Protein AF-A0A3A9WUN8-F1 (afdb_monomer)

Sequence (66 aa):
MRARITLDGRKNVETTKGFPIIIYVTKNKKEKPIRTGYFSKKKDWDNSNALPKKSHPDYIGLVNYL

Solvent-accessible surface area (backbone atoms only — not comparable to full-atom values): 3988 Å² total; per-residue (Å²): 122,49,77,46,55,41,63,54,80,57,87,89,52,67,47,101,71,24,20,42,36,31,38,35,41,34,51,94,95,43,75,44,82,40,77,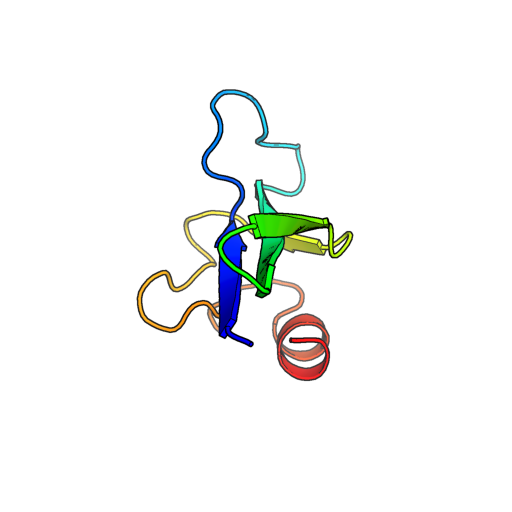70,86,46,59,43,39,77,90,27,43,35,82,88,77,49,38,69,29,87,79,28,96,55,32,68,66,51,63,76,70,109

Foldseek 3Di:
DDKAKAFDPDPPQQDPQGTWIWIWDDDPNDTDTDTPVDHDHPVQADPVVSAGHPPTPCRPVRVVVD

Mean predicted aligned error: 4.37 Å

pLDDT: mean 87.62, std 5.06, range [65.88, 92.5]

Nearest PDB structures (foldseek):
  8bi2-assembly1_A  TM=4.167E-01  e=2.346E+00  Homo sapiens
  4xg3-assembly2_B  TM=3.824E-01  e=2.204E+00  Homo sapiens
  4yjp-assembly1_A  TM=4.015E-01  e=2.829E+00  Homo sapiens
  6zcq-assembly1_A  TM=3.937E-01  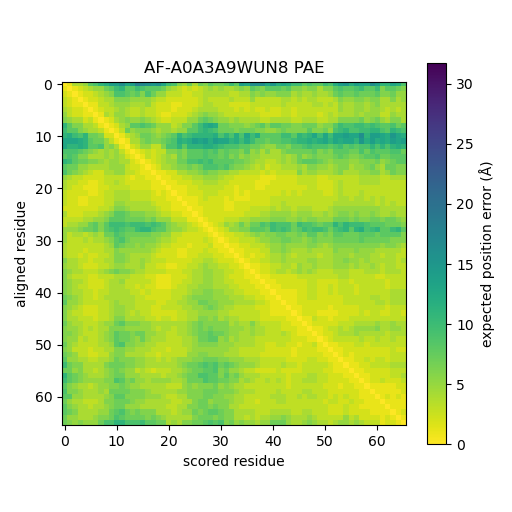e=2.829E+00  Homo sapiens
  4yju-assembly1_A  TM=3.889E-01  e=3.411E+00  Homo sapiens

Structure (mmCIF, N/CA/C/O backbone):
data_AF-A0A3A9WUN8-F1
#
_entry.id   AF-A0A3A9WUN8-F1
#
loop_
_atom_site.group_PDB
_atom_site.id
_atom_site.type_symbol
_atom_site.label_atom_id
_atom_site.label_alt_id
_atom_site.label_comp_id
_atom_site.label_asym_id
_atom_site.label_entity_id
_atom_site.label_seq_id
_atom_site.pdbx_PDB_ins_code
_atom_site.Cartn_x
_atom_site.Cartn_y
_atom_site.Cartn_z
_atom_site.occupancy
_atom_site.B_iso_or_equiv
_atom_site.auth_seq_id
_atom_site.auth_comp_id
_atom_site.auth_asym_id
_atom_site.auth_atom_id
_atom_site.pdbx_PDB_model_num
ATOM 1 N N . MET A 1 1 ? -18.521 -0.888 9.218 1.00 75.12 1 MET A N 1
ATOM 2 C CA . MET A 1 1 ? -17.047 -1.004 9.136 1.00 75.12 1 MET A CA 1
ATOM 3 C C . MET A 1 1 ? -16.630 -0.336 7.837 1.00 75.12 1 MET A C 1
ATOM 5 O O . MET A 1 1 ? -17.359 -0.489 6.869 1.00 75.12 1 MET A O 1
ATOM 9 N N . ARG A 1 2 ? -15.568 0.473 7.822 1.00 84.69 2 ARG A N 1
ATOM 10 C CA . ARG A 1 2 ? -15.072 1.126 6.595 1.00 84.69 2 ARG A CA 1
ATOM 11 C C . ARG A 1 2 ? -13.590 0.811 6.439 1.00 84.69 2 ARG A C 1
ATOM 13 O O . ARG A 1 2 ? -12.888 0.823 7.445 1.00 84.69 2 ARG A O 1
ATOM 20 N N . ALA A 1 3 ? -13.143 0.532 5.221 1.00 85.38 3 ALA A N 1
ATOM 21 C CA . ALA A 1 3 ? -11.736 0.331 4.901 1.00 85.38 3 ALA A CA 1
ATOM 22 C C . ALA A 1 3 ? -11.299 1.368 3.860 1.00 85.38 3 ALA A C 1
ATOM 24 O O . ALA A 1 3 ? -12.080 1.717 2.977 1.00 85.38 3 ALA A O 1
ATOM 25 N N . ARG A 1 4 ? -10.074 1.880 3.985 1.00 89.06 4 ARG A N 1
ATOM 26 C CA . ARG A 1 4 ? -9.449 2.786 3.017 1.00 89.06 4 ARG A CA 1
ATOM 27 C C . ARG A 1 4 ? -8.030 2.319 2.744 1.00 89.06 4 ARG A C 1
ATOM 29 O O . ARG A 1 4 ? -7.256 2.157 3.681 1.00 89.06 4 ARG A O 1
ATOM 36 N N . ILE A 1 5 ? -7.689 2.162 1.474 1.00 90.31 5 ILE A N 1
ATOM 37 C CA . ILE A 1 5 ? -6.356 1.760 1.026 1.00 90.31 5 ILE A CA 1
ATOM 38 C C . ILE A 1 5 ? -5.623 3.020 0.565 1.00 90.31 5 ILE A C 1
ATOM 40 O O . ILE A 1 5 ? -6.203 3.870 -0.105 1.00 90.31 5 ILE A O 1
ATOM 44 N N . THR A 1 6 ? -4.370 3.197 0.968 1.00 91.19 6 THR A N 1
ATOM 45 C CA . THR A 1 6 ? -3.540 4.318 0.508 1.00 91.19 6 THR A CA 1
ATOM 46 C C . THR A 1 6 ? -2.065 4.000 0.703 1.00 91.19 6 THR A C 1
ATOM 48 O O . THR A 1 6 ? -1.699 3.145 1.509 1.00 91.19 6 THR A O 1
ATOM 51 N N . LEU A 1 7 ? -1.201 4.733 0.006 1.00 90.38 7 LEU A N 1
ATOM 52 C CA . LEU A 1 7 ? 0.209 4.806 0.369 1.00 90.38 7 LEU A CA 1
ATOM 53 C C . LEU A 1 7 ? 0.371 5.521 1.712 1.00 90.38 7 LEU A C 1
ATOM 55 O O . LEU A 1 7 ? -0.367 6.469 2.006 1.00 90.38 7 LEU A O 1
ATOM 59 N N . ASP A 1 8 ? 1.350 5.092 2.506 1.00 85.94 8 ASP A N 1
ATOM 60 C CA . ASP A 1 8 ? 1.751 5.820 3.707 1.00 85.94 8 ASP A CA 1
ATOM 61 C C . ASP A 1 8 ? 2.332 7.183 3.309 1.00 85.94 8 ASP A C 1
ATOM 63 O O . ASP A 1 8 ? 3.426 7.283 2.757 1.00 85.94 8 ASP A O 1
ATOM 67 N N . GLY A 1 9 ? 1.571 8.245 3.562 1.00 74.25 9 GLY A N 1
ATOM 68 C CA . GLY A 1 9 ? 1.953 9.619 3.239 1.00 74.25 9 GLY A CA 1
ATOM 69 C C . GLY A 1 9 ? 2.850 10.288 4.283 1.00 74.25 9 GLY A C 1
ATOM 70 O O . GLY A 1 9 ? 3.133 11.480 4.153 1.00 74.25 9 GLY A O 1
ATOM 71 N N . ARG A 1 10 ? 3.268 9.580 5.341 1.00 79.25 10 ARG A N 1
ATOM 72 C CA . ARG A 1 10 ? 4.149 10.142 6.374 1.00 79.25 10 ARG A CA 1
ATOM 73 C C . ARG A 1 10 ? 5.508 10.534 5.778 1.00 79.25 10 ARG A C 1
ATOM 75 O O . ARG A 1 10 ? 6.074 9.827 4.942 1.00 79.25 10 ARG A O 1
ATOM 82 N N . LYS A 1 11 ? 6.058 11.668 6.232 1.00 65.88 11 LYS A N 1
ATOM 83 C CA . LYS A 1 11 ? 7.420 12.097 5.864 1.00 65.88 11 LYS A CA 1
ATOM 84 C C . LYS A 1 11 ? 8.429 11.015 6.283 1.00 65.88 11 LYS A C 1
ATOM 86 O O . LYS A 1 11 ? 8.319 10.478 7.381 1.00 65.88 11 LYS A O 1
ATOM 91 N N . ASN A 1 12 ? 9.401 10.728 5.412 1.00 71.00 12 ASN A N 1
ATOM 92 C CA . ASN A 1 12 ? 10.501 9.767 5.610 1.00 71.00 12 ASN A CA 1
ATOM 93 C C . ASN A 1 12 ? 10.117 8.273 5.651 1.00 71.00 12 ASN A C 1
ATOM 95 O O . ASN A 1 12 ? 10.890 7.464 6.153 1.00 71.00 12 ASN A O 1
ATOM 99 N N . VAL A 1 13 ? 8.951 7.887 5.121 1.00 80.88 13 VAL A N 1
ATOM 100 C CA . VAL A 1 13 ? 8.543 6.466 5.029 1.00 80.88 13 VAL A CA 1
ATOM 101 C C . VAL A 1 13 ? 8.842 5.853 3.653 1.00 80.88 13 VAL A C 1
ATOM 103 O O . VAL A 1 13 ? 8.665 4.656 3.434 1.00 80.88 13 VAL A O 1
ATOM 106 N N . GLU A 1 14 ? 9.340 6.659 2.717 1.00 83.44 14 GLU A N 1
ATOM 107 C CA . GLU A 1 14 ? 9.782 6.163 1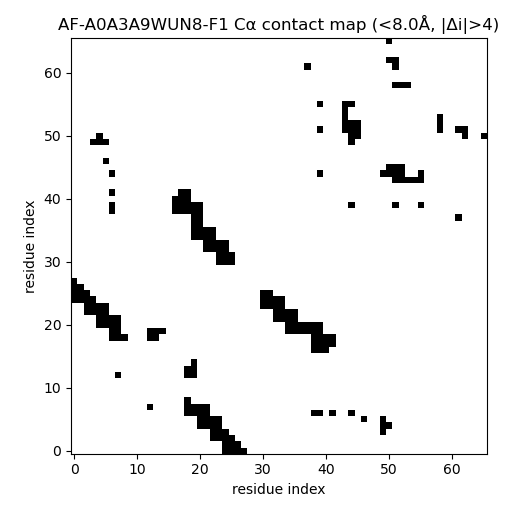.420 1.00 83.44 14 GLU A CA 1
ATOM 108 C C . GLU A 1 14 ? 11.003 5.252 1.583 1.00 83.44 14 GLU A C 1
ATOM 110 O O . GLU A 1 14 ? 12.040 5.646 2.113 1.00 83.44 14 GLU A O 1
ATOM 115 N N . THR A 1 15 ? 10.859 4.015 1.121 1.00 84.50 15 THR A N 1
ATOM 116 C CA . THR A 1 15 ? 11.944 3.033 1.056 1.00 84.50 15 THR A CA 1
ATOM 117 C C . THR A 1 15 ? 12.521 2.984 -0.356 1.00 84.50 15 THR A C 1
ATOM 119 O O . THR A 1 15 ? 11.951 3.540 -1.295 1.00 84.50 15 THR A O 1
ATOM 122 N N . THR A 1 16 ? 13.598 2.222 -0.561 1.00 83.69 16 THR A N 1
ATOM 123 C CA . THR A 1 16 ? 14.122 1.926 -1.910 1.00 83.69 16 THR A CA 1
ATOM 124 C C . THR A 1 16 ? 13.067 1.315 -2.845 1.00 83.69 16 THR A C 1
ATOM 126 O O . THR A 1 16 ? 13.126 1.515 -4.060 1.00 83.69 16 THR A O 1
ATOM 129 N N . LYS A 1 17 ? 12.067 0.617 -2.287 1.00 82.88 17 LYS A N 1
ATOM 130 C CA . LYS A 1 17 ? 10.940 0.010 -3.015 1.00 82.88 17 LYS A CA 1
ATOM 131 C C . LYS A 1 17 ? 9.744 0.958 -3.203 1.00 82.88 17 LYS A C 1
ATOM 133 O O . LYS A 1 17 ? 8.828 0.627 -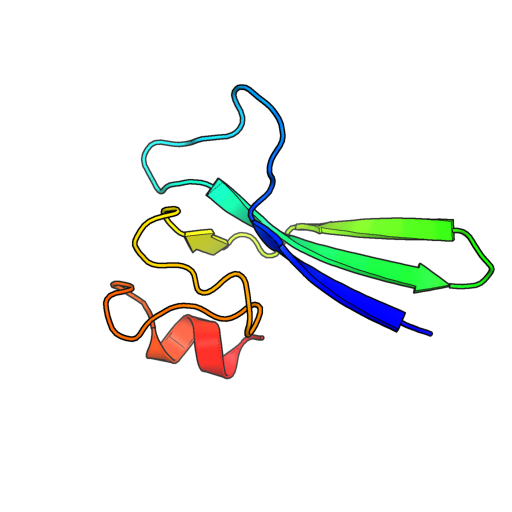3.947 1.00 82.88 17 LYS A O 1
ATOM 138 N N . GLY A 1 18 ? 9.755 2.140 -2.584 1.00 88.94 18 GLY A N 1
ATOM 139 C CA . GLY A 1 18 ? 8.663 3.118 -2.606 1.00 88.94 18 GLY A CA 1
ATOM 140 C C . GLY A 1 18 ? 7.954 3.258 -1.258 1.00 88.94 18 GLY A C 1
ATOM 141 O O . GLY A 1 18 ? 8.506 2.925 -0.205 1.00 88.94 18 GLY A O 1
ATOM 142 N N . PHE A 1 19 ? 6.724 3.767 -1.293 1.00 91.25 19 PHE A N 1
ATOM 143 C CA . PHE A 1 19 ? 5.885 3.971 -0.114 1.00 91.25 19 PHE A CA 1
ATOM 144 C C . PHE A 1 19 ? 5.136 2.678 0.225 1.00 91.25 19 PHE A C 1
ATOM 146 O O . PHE A 1 19 ? 4.597 2.043 -0.683 1.00 91.25 19 PHE A O 1
ATOM 153 N N . PRO A 1 20 ? 5.071 2.269 1.500 1.00 91.56 20 PRO A N 1
ATOM 154 C CA . PRO A 1 20 ? 4.299 1.102 1.894 1.00 91.56 20 PRO A CA 1
ATOM 155 C C . PRO A 1 20 ? 2.805 1.350 1.692 1.00 91.56 20 PRO A C 1
ATOM 157 O O . PRO A 1 20 ? 2.298 2.442 1.960 1.00 91.56 20 PRO A O 1
ATOM 160 N N . ILE A 1 21 ? 2.095 0.317 1.254 1.00 91.62 21 ILE A N 1
ATOM 161 C CA . ILE A 1 21 ? 0.641 0.344 1.097 1.00 91.62 21 ILE A CA 1
ATOM 162 C C . ILE A 1 21 ? 0.001 -0.042 2.432 1.00 91.62 21 ILE A C 1
ATOM 164 O O . ILE A 1 21 ? 0.305 -1.093 3.013 1.00 91.62 21 ILE A O 1
ATOM 168 N N . ILE A 1 22 ? -0.885 0.818 2.930 1.00 91.94 22 ILE A N 1
ATOM 169 C CA . ILE A 1 22 ? -1.569 0.670 4.213 1.00 91.94 22 ILE A CA 1
ATOM 170 C C . ILE A 1 22 ? -3.076 0.596 3.984 1.00 91.94 22 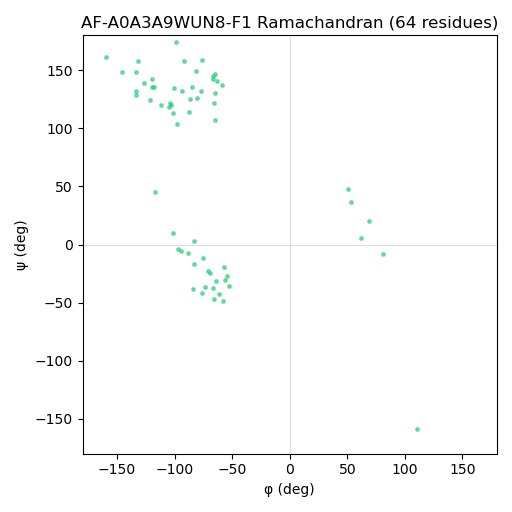ILE A C 1
ATOM 172 O O . ILE A 1 22 ? -3.654 1.406 3.259 1.00 91.94 22 ILE A O 1
ATOM 176 N N . ILE A 1 23 ? -3.714 -0.351 4.668 1.00 90.88 23 ILE A N 1
ATOM 177 C CA . ILE A 1 23 ? -5.168 -0.458 4.752 1.00 90.88 23 ILE A CA 1
ATOM 178 C C . ILE A 1 23 ? -5.599 0.096 6.105 1.00 90.88 23 ILE A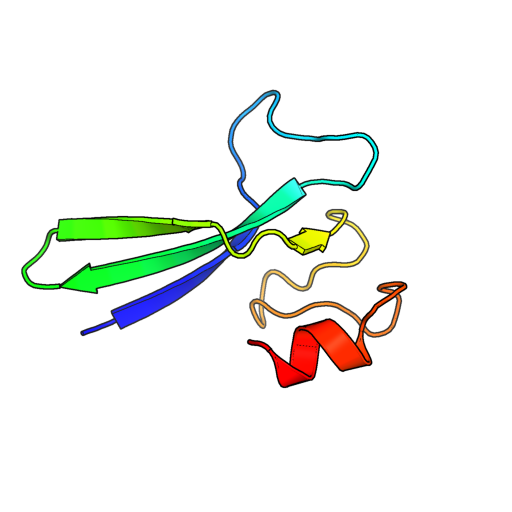 C 1
ATOM 180 O O . ILE A 1 23 ? -5.296 -0.465 7.156 1.00 90.88 23 ILE A O 1
ATOM 184 N N . TYR A 1 24 ? -6.311 1.210 6.095 1.00 90.81 24 TYR A N 1
ATOM 185 C CA . TYR A 1 24 ? -6.921 1.790 7.278 1.00 90.81 24 TYR A CA 1
ATOM 186 C C . TYR A 1 24 ? -8.303 1.186 7.485 1.00 90.81 24 TYR A C 1
ATOM 188 O O . TYR A 1 24 ? -9.209 1.411 6.684 1.00 90.81 24 TYR A O 1
ATOM 196 N N . VAL A 1 25 ? -8.477 0.427 8.565 1.00 91.19 25 VAL A N 1
ATOM 197 C CA . VAL A 1 25 ? -9.767 -0.162 8.938 1.00 91.19 25 VAL A CA 1
ATOM 198 C C . VAL A 1 25 ? -10.373 0.634 10.084 1.00 91.19 25 VAL A C 1
ATOM 200 O O . VAL A 1 25 ? -9.813 0.706 11.178 1.00 91.19 25 VAL A O 1
ATOM 203 N N . THR A 1 26 ? -11.556 1.193 9.849 1.00 92.50 26 THR A N 1
ATOM 204 C CA . THR A 1 26 ? -12.308 1.980 10.826 1.00 92.50 26 THR A CA 1
ATOM 205 C C . THR A 1 26 ? -13.487 1.180 11.373 1.00 92.50 26 THR A C 1
ATOM 207 O O . THR A 1 26 ? -14.427 0.813 10.652 1.00 92.50 26 THR A O 1
ATOM 210 N N . LYS A 1 27 ? -13.460 0.944 12.689 1.00 92.31 27 LYS A N 1
ATOM 211 C CA . LYS A 1 27 ? -14.534 0.305 13.465 1.00 92.31 27 LYS A CA 1
ATOM 212 C C . LYS A 1 27 ? -14.779 1.115 14.737 1.00 92.31 27 LYS A C 1
ATOM 214 O O . LYS A 1 27 ? -13.838 1.450 15.446 1.00 92.31 27 LYS A O 1
ATOM 219 N N . ASN A 1 28 ? -16.041 1.425 15.040 1.00 90.12 28 ASN A N 1
ATOM 220 C CA . ASN A 1 28 ? -16.443 2.143 16.259 1.00 90.12 28 ASN A CA 1
ATOM 221 C C . ASN A 1 28 ? -15.646 3.444 16.497 1.00 90.12 28 ASN A C 1
ATOM 223 O O . ASN A 1 28 ? -15.121 3.659 17.585 1.00 90.12 28 ASN A O 1
ATOM 227 N N . LYS A 1 29 ? -15.515 4.286 15.458 1.00 86.00 29 LYS A N 1
ATOM 228 C CA . LYS A 1 29 ? -14.739 5.547 15.463 1.00 86.00 29 LYS A CA 1
ATOM 229 C C . LYS A 1 29 ? -13.224 5.397 15.711 1.00 86.00 29 LYS A C 1
ATOM 231 O O . LYS A 1 29 ? -12.533 6.402 15.803 1.00 86.00 29 LYS A O 1
ATOM 236 N N . LYS A 1 30 ? -12.694 4.171 15.784 1.00 89.31 30 LYS A N 1
ATOM 237 C CA . LYS A 1 30 ? -11.255 3.891 15.881 1.00 89.31 30 LYS A CA 1
ATOM 238 C C . LYS A 1 30 ? -10.744 3.401 14.529 1.00 89.31 30 LYS A C 1
ATOM 240 O O . LYS A 1 30 ? -11.242 2.401 14.012 1.00 89.31 30 LYS A O 1
ATOM 245 N N . GLU A 1 31 ? -9.768 4.109 13.971 1.00 91.19 31 GLU A N 1
ATOM 246 C CA . GLU A 1 31 ? -9.047 3.716 12.758 1.00 91.19 31 GLU A CA 1
ATOM 247 C C . GLU A 1 31 ? -7.780 2.948 13.157 1.00 91.19 31 GLU A C 1
ATOM 249 O O . GLU A 1 31 ? -7.042 3.369 14.051 1.00 91.19 31 GLU A O 1
ATOM 254 N N . LYS A 1 32 ? -7.539 1.796 12.528 1.00 90.88 32 LYS A N 1
ATOM 255 C CA . LYS A 1 32 ? -6.321 1.003 12.711 1.00 90.88 32 LYS A CA 1
ATOM 256 C C . LYS A 1 32 ? -5.615 0.821 11.366 1.00 90.88 32 LYS A C 1
ATOM 258 O O . LYS A 1 32 ? -6.251 0.316 10.440 1.00 90.88 32 LYS A O 1
ATOM 263 N N . PRO A 1 33 ? -4.330 1.198 11.246 1.00 91.25 33 PRO A N 1
ATOM 264 C CA . PRO A 1 33 ? -3.547 0.916 10.053 1.00 91.25 33 PRO A CA 1
ATOM 265 C C . PRO A 1 33 ? -3.100 -0.550 10.040 1.00 91.25 33 PRO A C 1
ATOM 267 O O . PRO A 1 33 ? -2.547 -1.047 11.021 1.00 91.25 33 PRO A O 1
ATOM 270 N N . ILE A 1 34 ? -3.295 -1.220 8.912 1.00 90.06 34 ILE A N 1
ATOM 271 C CA . ILE A 1 34 ? -2.789 -2.561 8.621 1.00 90.06 34 ILE A CA 1
ATOM 272 C C . ILE A 1 34 ? -1.736 -2.417 7.525 1.00 90.06 34 ILE A C 1
ATOM 274 O O . ILE A 1 34 ? -2.020 -1.906 6.441 1.00 90.06 34 ILE A O 1
ATOM 278 N N . ARG A 1 35 ? -0.502 -2.835 7.818 1.00 88.62 35 ARG A N 1
ATOM 279 C CA . ARG A 1 35 ? 0.586 -2.851 6.834 1.00 88.62 35 ARG A CA 1
ATOM 280 C C . ARG A 1 35 ? 0.450 -4.097 5.971 1.00 88.62 35 ARG A C 1
ATOM 282 O O . ARG A 1 35 ? 0.416 -5.198 6.505 1.00 88.62 35 ARG A O 1
ATOM 289 N N . THR A 1 36 ? 0.407 -3.910 4.658 1.00 88.25 36 THR A N 1
ATOM 290 C CA . THR A 1 36 ? 0.233 -5.014 3.697 1.00 88.25 36 THR A CA 1
ATOM 291 C C . THR A 1 36 ? 1.540 -5.738 3.365 1.00 88.25 36 THR A C 1
ATOM 293 O O . THR A 1 36 ? 1.516 -6.838 2.833 1.00 88.25 36 THR A O 1
ATOM 296 N N . GLY A 1 37 ? 2.691 -5.123 3.664 1.00 88.06 37 GLY A N 1
ATOM 297 C CA . GLY A 1 37 ? 4.010 -5.619 3.250 1.00 88.06 37 GLY A CA 1
ATOM 298 C C . GLY A 1 37 ? 4.376 -5.267 1.804 1.00 88.06 37 GLY A C 1
ATOM 299 O O . GLY A 1 37 ? 5.533 -5.428 1.419 1.00 88.06 37 GLY A O 1
ATOM 300 N N . TYR A 1 38 ? 3.429 -4.725 1.035 1.00 89.62 38 TYR A N 1
ATOM 301 C CA . TYR A 1 38 ? 3.665 -4.235 -0.314 1.00 89.62 38 TYR A CA 1
ATOM 302 C C . TYR A 1 38 ? 4.030 -2.754 -0.331 1.00 89.62 38 TYR A C 1
ATOM 304 O O . TYR A 1 38 ? 3.710 -1.985 0.582 1.00 89.62 38 TYR A O 1
ATOM 312 N N . PHE A 1 39 ? 4.693 -2.358 -1.412 1.00 91.19 39 PHE A N 1
ATOM 313 C CA . PHE A 1 39 ? 5.187 -1.009 -1.637 1.00 91.19 39 PHE A CA 1
ATOM 314 C C . PHE A 1 39 ? 4.818 -0.566 -3.045 1.00 91.19 39 PHE A C 1
ATOM 316 O O . PHE A 1 39 ? 4.786 -1.389 -3.953 1.00 91.19 39 PHE A O 1
ATOM 323 N N . SER A 1 40 ? 4.579 0.729 -3.223 1.00 91.06 40 SER A N 1
ATOM 324 C CA . SER A 1 40 ? 4.403 1.339 -4.536 1.00 91.06 40 SER A CA 1
ATOM 325 C C . SER A 1 40 ? 4.960 2.761 -4.547 1.00 91.06 40 SER A C 1
ATOM 327 O O . SER A 1 40 ? 4.986 3.472 -3.537 1.00 91.06 40 SER A O 1
ATOM 329 N N . LYS A 1 41 ? 5.464 3.191 -5.703 1.00 91.31 41 LYS A N 1
ATOM 330 C CA . LYS A 1 41 ? 5.909 4.573 -5.910 1.00 91.31 41 LYS A CA 1
ATOM 331 C C . LYS A 1 41 ? 4.696 5.446 -6.207 1.00 91.31 41 LYS A C 1
ATOM 333 O O . LYS A 1 41 ? 3.770 5.017 -6.882 1.00 91.31 41 LYS A O 1
ATOM 338 N N . LYS A 1 42 ? 4.743 6.725 -5.820 1.00 88.31 42 LYS A N 1
ATOM 339 C CA . LYS A 1 42 ? 3.658 7.689 -6.114 1.00 88.31 42 LYS A CA 1
ATOM 340 C C . LYS A 1 42 ? 3.284 7.745 -7.598 1.00 88.31 42 LYS A C 1
ATOM 342 O O . LYS A 1 42 ? 2.117 7.909 -7.931 1.00 88.31 42 LYS A O 1
ATOM 347 N N . LYS A 1 43 ? 4.267 7.596 -8.492 1.00 89.50 43 LYS A N 1
ATOM 348 C CA . LYS A 1 43 ? 4.034 7.583 -9.943 1.00 89.50 43 LYS A CA 1
ATOM 349 C C . LYS A 1 43 ? 3.180 6.390 -10.399 1.00 89.50 43 LYS A C 1
ATOM 351 O O . LYS A 1 43 ? 2.392 6.556 -11.326 1.00 89.50 43 LYS A O 1
ATOM 356 N N . ASP A 1 44 ? 3.285 5.259 -9.702 1.00 90.69 44 ASP A N 1
ATOM 357 C CA . ASP A 1 44 ? 2.667 3.967 -10.022 1.00 90.69 44 ASP A CA 1
ATOM 358 C C . ASP A 1 44 ? 1.417 3.686 -9.170 1.00 90.69 44 ASP A C 1
ATOM 360 O O . ASP A 1 44 ? 0.885 2.579 -9.190 1.00 90.69 44 ASP A O 1
ATOM 364 N N . TRP A 1 45 ? 0.932 4.683 -8.426 1.00 92.00 45 TRP A N 1
ATOM 365 C CA . TRP A 1 45 ? -0.258 4.587 -7.587 1.00 92.00 45 TRP A CA 1
ATOM 366 C C . TRP A 1 45 ? -1.340 5.560 -8.047 1.00 92.00 45 TRP A C 1
ATOM 368 O O . TRP A 1 45 ? -1.068 6.726 -8.348 1.00 92.00 45 TRP A O 1
ATOM 378 N N . ASP A 1 46 ? -2.571 5.074 -8.112 1.00 91.44 46 ASP A N 1
ATOM 379 C CA . ASP A 1 46 ? -3.757 5.854 -8.425 1.00 91.44 46 ASP A CA 1
ATOM 380 C C . ASP A 1 46 ? -4.464 6.249 -7.123 1.00 91.44 46 ASP A C 1
ATOM 382 O O . ASP A 1 46 ? -5.125 5.438 -6.477 1.00 91.44 46 ASP A O 1
ATOM 386 N N . ASN A 1 47 ? -4.313 7.514 -6.723 1.00 86.00 47 ASN A N 1
ATOM 387 C CA . ASN A 1 47 ? -4.937 8.034 -5.503 1.00 86.00 47 ASN A CA 1
ATOM 388 C C . ASN A 1 47 ? -6.464 8.146 -5.609 1.00 86.00 47 ASN A C 1
ATOM 390 O O . ASN A 1 47 ? -7.128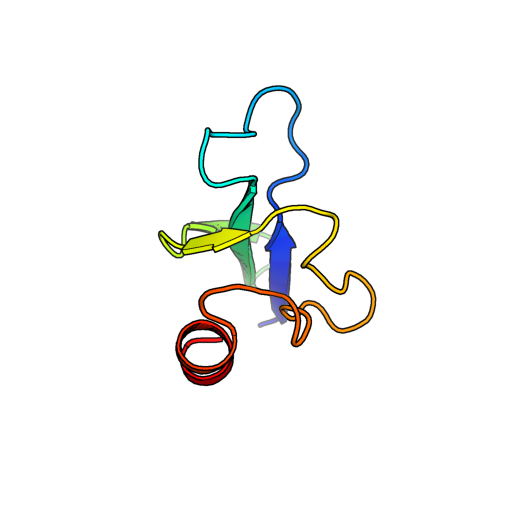 8.141 -4.575 1.00 86.00 47 ASN A O 1
ATOM 394 N N . SER A 1 48 ? -7.015 8.263 -6.820 1.00 87.19 48 SER A N 1
ATOM 395 C CA . SER A 1 48 ? -8.459 8.384 -7.031 1.00 87.19 48 SER A CA 1
ATOM 396 C C . SER A 1 48 ? -9.143 7.035 -6.860 1.00 87.19 48 SER A C 1
ATOM 398 O O . SER A 1 48 ? -10.180 6.952 -6.208 1.00 87.19 48 SER A O 1
ATOM 400 N N . ASN A 1 49 ? -8.528 5.980 -7.398 1.00 86.56 49 ASN A N 1
ATOM 401 C CA . ASN A 1 49 ? -9.057 4.619 -7.311 1.00 86.56 49 ASN A CA 1
ATOM 402 C C . ASN A 1 49 ? -8.492 3.809 -6.134 1.00 86.56 49 ASN A C 1
ATOM 404 O O . ASN A 1 49 ? -8.950 2.697 -5.900 1.00 86.56 49 ASN A O 1
ATOM 408 N N . ALA A 1 50 ? -7.517 4.349 -5.392 1.00 87.94 50 ALA A N 1
ATOM 409 C CA . ALA A 1 50 ? -6.797 3.658 -4.317 1.00 87.94 50 ALA A CA 1
ATOM 410 C C . ALA A 1 50 ? -6.187 2.310 -4.754 1.00 87.94 50 ALA A C 1
ATOM 412 O O . ALA A 1 50 ? -6.150 1.350 -3.984 1.00 87.94 50 ALA A O 1
ATOM 413 N N . LEU A 1 51 ? -5.700 2.259 -5.995 1.00 90.12 51 LEU A N 1
ATOM 414 C CA . LEU A 1 51 ? -5.193 1.056 -6.651 1.00 90.12 51 LEU A CA 1
ATOM 415 C C . LEU A 1 51 ? -3.829 1.318 -7.303 1.00 90.12 51 LEU A C 1
ATOM 417 O O . LEU A 1 51 ? -3.495 2.465 -7.618 1.00 90.12 51 LEU A O 1
ATOM 421 N N . PRO A 1 52 ? -3.019 0.276 -7.550 1.00 91.62 52 PRO A N 1
ATOM 422 C CA . PRO A 1 52 ? -1.831 0.419 -8.379 1.00 91.62 52 PRO A CA 1
ATOM 423 C C . PRO A 1 52 ? -2.226 0.766 -9.816 1.00 91.62 52 PRO A C 1
ATOM 425 O O . PRO A 1 52 ? -3.235 0.299 -10.344 1.00 91.62 52 PRO A O 1
ATOM 428 N N . LYS A 1 53 ? -1.391 1.550 -10.491 1.00 92.38 53 LYS A N 1
ATOM 429 C CA . LYS A 1 53 ? -1.490 1.738 -11.939 1.00 92.38 53 LYS A CA 1
ATOM 430 C C . LYS A 1 53 ? -0.934 0.514 -12.656 1.00 92.38 53 LYS A C 1
ATOM 432 O O . LYS A 1 53 ? -0.067 -0.180 -12.132 1.00 92.38 53 LYS A O 1
ATOM 437 N N . LYS A 1 54 ? -1.328 0.331 -13.918 1.00 90.19 54 LYS A N 1
ATOM 438 C CA . LYS A 1 54 ? -0.765 -0.707 -14.804 1.00 90.19 54 LYS A CA 1
ATOM 439 C C . LYS A 1 54 ? 0.760 -0.611 -14.981 1.00 90.19 54 LYS A C 1
ATOM 441 O O . LYS A 1 54 ? 1.376 -1.583 -15.389 1.00 90.19 54 LYS A O 1
ATOM 446 N N . SER A 1 55 ? 1.364 0.545 -14.686 1.00 89.19 55 SER A N 1
ATOM 447 C CA . SER A 1 55 ? 2.819 0.745 -14.699 1.00 89.19 55 SER A CA 1
ATOM 448 C C . SER 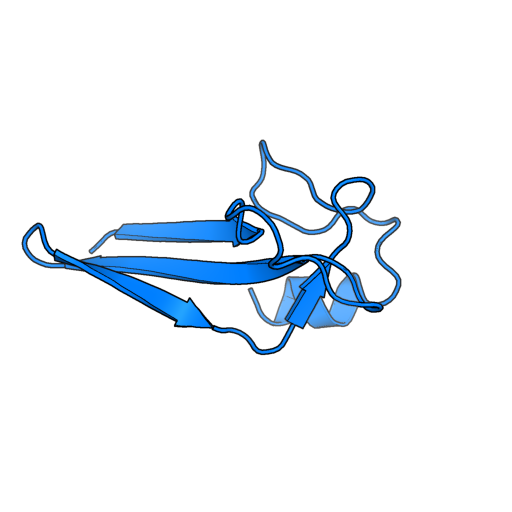A 1 55 ? 3.542 0.122 -13.501 1.00 89.19 55 SER A C 1
ATOM 450 O O . SER A 1 55 ? 4.770 0.056 -13.504 1.00 89.19 55 SER A O 1
ATOM 452 N N . HIS A 1 56 ? 2.811 -0.312 -12.469 1.00 89.62 56 HIS A N 1
ATOM 453 C CA . HIS A 1 56 ? 3.404 -0.941 -11.301 1.00 89.62 56 HIS A CA 1
ATOM 454 C C . HIS A 1 56 ? 4.064 -2.277 -11.691 1.00 89.62 56 HIS A C 1
ATOM 456 O O . HIS A 1 56 ? 3.396 -3.104 -12.314 1.00 89.62 56 HIS A O 1
ATOM 462 N N . PRO A 1 57 ? 5.330 -2.535 -11.300 1.00 88.38 57 PRO A N 1
ATOM 463 C CA . PRO A 1 57 ? 6.040 -3.766 -11.666 1.00 88.38 57 PRO A CA 1
ATOM 464 C C . PRO A 1 57 ? 5.309 -5.049 -11.260 1.00 88.38 57 PRO A C 1
ATOM 466 O O . PRO A 1 57 ? 5.412 -6.062 -11.940 1.00 88.38 57 PRO A O 1
ATOM 469 N N . ASP A 1 58 ? 4.552 -4.983 -10.165 1.00 87.44 58 ASP A N 1
ATOM 470 C CA . ASP A 1 58 ? 3.749 -6.084 -9.632 1.00 87.44 58 ASP A CA 1
ATOM 471 C C . ASP A 1 58 ? 2.249 -5.742 -9.653 1.00 87.44 58 ASP A C 1
ATOM 473 O O . ASP A 1 58 ? 1.548 -5.841 -8.652 1.00 87.44 58 ASP A O 1
ATOM 477 N N . TYR A 1 59 ? 1.758 -5.191 -10.768 1.00 87.94 59 TYR A N 1
ATOM 478 C CA . TYR A 1 59 ? 0.357 -4.770 -10.886 1.00 87.94 59 TYR A CA 1
ATOM 479 C C . TYR A 1 59 ? -0.621 -5.929 -10.636 1.00 87.94 59 TYR A C 1
ATOM 481 O O . TYR A 1 59 ? -1.539 -5.787 -9.836 1.00 87.94 59 TYR A O 1
ATOM 489 N N . ILE A 1 60 ? -0.412 -7.081 -11.282 1.00 88.19 60 ILE A N 1
ATOM 490 C CA . ILE A 1 60 ? -1.339 -8.223 -11.205 1.00 88.19 60 ILE A CA 1
ATOM 491 C C . ILE A 1 60 ? -1.384 -8.804 -9.786 1.00 88.19 60 ILE A C 1
ATOM 493 O O . ILE A 1 60 ? -2.471 -9.018 -9.254 1.00 88.19 60 ILE A O 1
ATOM 497 N N . GLY A 1 61 ? -0.222 -9.033 -9.162 1.00 87.94 61 GLY A N 1
ATOM 498 C CA . GLY A 1 61 ? -0.150 -9.581 -7.806 1.00 87.94 61 GLY A CA 1
ATOM 499 C C . GLY A 1 61 ? -0.821 -8.664 -6.790 1.00 87.94 61 GLY A C 1
ATOM 500 O O . GLY A 1 61 ? -1.609 -9.115 -5.959 1.00 87.94 61 GLY A O 1
ATOM 501 N N . LEU A 1 62 ? -0.584 -7.359 -6.919 1.00 86.69 62 LEU A N 1
ATOM 502 C CA . LEU A 1 62 ? -1.127 -6.378 -5.995 1.00 86.69 62 LEU A CA 1
ATOM 503 C C . LEU A 1 62 ? -2.631 -6.133 -6.182 1.00 86.69 62 LEU A C 1
ATOM 505 O O . LEU A 1 62 ? -3.336 -5.970 -5.193 1.00 86.69 62 LEU A O 1
ATOM 509 N N . VAL A 1 63 ? -3.137 -6.141 -7.420 1.00 88.19 63 VAL A N 1
ATOM 510 C CA . VAL A 1 63 ? -4.584 -6.043 -7.697 1.00 88.19 63 VAL A CA 1
ATOM 511 C C . VAL A 1 63 ? -5.337 -7.271 -7.197 1.00 88.19 63 VAL A C 1
ATOM 513 O O . VAL A 1 63 ? -6.437 -7.124 -6.692 1.00 88.19 63 VAL A O 1
ATOM 516 N N . ASN A 1 64 ? -4.759 -8.469 -7.304 1.00 88.25 64 ASN A N 1
ATOM 517 C CA . ASN A 1 64 ? -5.399 -9.682 -6.787 1.00 88.25 64 ASN A CA 1
ATOM 518 C C . ASN A 1 64 ? -5.409 -9.748 -5.250 1.00 88.25 64 ASN A C 1
ATOM 520 O O . ASN A 1 64 ? -6.206 -10.486 -4.676 1.00 88.25 64 ASN A O 1
ATOM 524 N N . TYR A 1 65 ? -4.492 -9.036 -4.589 1.00 86.38 65 TYR A N 1
ATOM 525 C CA . TYR A 1 65 ? -4.384 -9.005 -3.131 1.00 86.38 65 TYR A CA 1
ATOM 526 C C . TYR A 1 65 ? -5.327 -7.987 -2.469 1.00 86.38 65 TYR A C 1
ATOM 528 O O . TYR A 1 65 ? -5.820 -8.255 -1.370 1.00 86.38 65 TYR A O 1
ATOM 536 N N . LEU A 1 66 ? -5.507 -6.812 -3.086 1.00 82.94 66 LE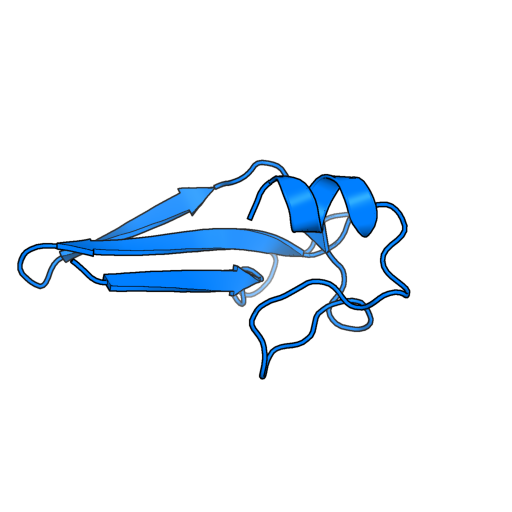U A N 1
ATOM 537 C CA . LEU A 1 66 ? -6.299 -5.692 -2.553 1.00 82.94 66 LEU A CA 1
ATOM 538 C C . LEU A 1 66 ? -7.800 -5.858 -2.810 1.00 82.94 66 LEU A C 1
ATOM 540 O O . LEU A 1 66 ? -8.564 -5.486 -1.888 1.00 82.94 66 LEU A O 1
#

Secondary structure (DSSP, 8-state):
-EEEEEE--STT--BTTBEEEEEEEEETTEEEEEEEEEEE-GGGEETTTTEE-TTSTTHHHHHHH-

Radius of gyration: 11.9 Å; Cα contacts (8 Å, |Δi|>4): 111; chains: 1; bounding box: 31×22×31 Å